Protein AF-A0A6A3J8T4-F1 (afdb_monomer_lite)

Structure (mmCIF, N/CA/C/O backbone):
data_AF-A0A6A3J8T4-F1
#
_entry.id   AF-A0A6A3J8T4-F1
#
loop_
_atom_site.group_PDB
_atom_site.id
_atom_site.type_symbol
_atom_site.label_atom_id
_atom_site.label_alt_id
_atom_site.label_comp_id
_atom_site.label_asym_id
_atom_site.label_entity_id
_atom_site.label_seq_id
_atom_site.pdbx_PDB_ins_code
_atom_site.Cartn_x
_atom_site.Cartn_y
_atom_site.Cartn_z
_atom_site.occupancy
_atom_site.B_iso_or_equiv
_atom_site.auth_seq_id
_atom_site.auth_comp_id
_atom_site.auth_asym_id
_atom_site.auth_atom_id
_atom_site.pdbx_PDB_model_num
ATOM 1 N N . MET A 1 1 ? 67.103 -46.064 -26.695 1.00 37.28 1 MET A N 1
ATOM 2 C CA . MET A 1 1 ? 67.834 -45.082 -27.524 1.00 37.28 1 MET A CA 1
ATOM 3 C C . MET A 1 1 ? 66.824 -44.261 -28.324 1.00 37.28 1 MET A C 1
ATOM 5 O O . MET A 1 1 ? 66.021 -44.874 -29.003 1.00 37.28 1 MET A O 1
ATOM 9 N N . ILE A 1 2 ? 66.907 -42.921 -28.222 1.00 44.56 2 ILE A N 1
ATOM 10 C CA . ILE A 1 2 ? 66.553 -41.905 -29.252 1.00 44.56 2 ILE A CA 1
ATOM 11 C C . ILE A 1 2 ? 65.036 -41.719 -29.528 1.00 44.56 2 ILE A C 1
ATOM 13 O O . ILE A 1 2 ? 64.405 -42.549 -30.161 1.00 44.56 2 ILE A O 1
ATOM 17 N N . ARG A 1 3 ? 64.371 -40.735 -28.892 1.00 42.56 3 ARG A N 1
ATOM 18 C CA . ARG A 1 3 ? 64.108 -39.336 -29.342 1.00 42.56 3 ARG A CA 1
ATOM 19 C C . ARG A 1 3 ? 63.296 -39.213 -30.646 1.00 42.56 3 ARG A C 1
ATOM 21 O O . ARG A 1 3 ? 63.854 -39.434 -31.710 1.00 42.56 3 ARG A O 1
ATOM 28 N N . SER A 1 4 ? 62.075 -38.668 -30.566 1.00 43.59 4 SER A N 1
ATOM 29 C CA . SER A 1 4 ? 61.596 -37.649 -31.521 1.00 43.59 4 SER A CA 1
ATOM 30 C C . SER A 1 4 ? 60.354 -36.909 -30.998 1.00 43.59 4 SER A C 1
ATOM 32 O O . SER A 1 4 ? 59.331 -37.524 -30.712 1.00 43.59 4 SER A O 1
ATOM 34 N N . SER A 1 5 ? 60.477 -35.586 -30.859 1.00 49.19 5 SER A N 1
ATOM 35 C CA . SER A 1 5 ? 59.405 -34.626 -30.569 1.00 49.19 5 SER A CA 1
ATOM 36 C C . SER A 1 5 ? 58.736 -34.166 -31.862 1.00 49.19 5 SER A C 1
ATOM 38 O O . SER A 1 5 ? 59.454 -33.782 -32.782 1.00 49.19 5 SER A O 1
ATOM 40 N N . ILE A 1 6 ? 57.407 -34.017 -31.875 1.00 59.03 6 ILE A N 1
ATOM 41 C CA . ILE A 1 6 ? 56.717 -33.038 -32.734 1.00 59.03 6 ILE A CA 1
ATOM 42 C C . ILE A 1 6 ? 55.698 -32.264 -31.884 1.00 59.03 6 ILE A C 1
ATOM 44 O O . ILE A 1 6 ? 54.961 -32.831 -31.083 1.00 59.03 6 ILE A O 1
ATOM 48 N N . ARG A 1 7 ? 55.761 -30.936 -32.021 1.00 48.25 7 ARG A N 1
ATOM 49 C CA . ARG A 1 7 ? 55.020 -29.891 -31.304 1.00 48.25 7 ARG A CA 1
ATOM 50 C C . ARG A 1 7 ? 53.723 -29.517 -32.034 1.00 48.25 7 ARG A C 1
ATOM 52 O O . ARG A 1 7 ? 53.743 -29.496 -33.257 1.00 48.25 7 ARG A O 1
ATOM 59 N N . ALA A 1 8 ? 52.755 -29.018 -31.249 1.00 51.69 8 ALA A N 1
ATOM 60 C CA . ALA A 1 8 ? 51.669 -28.077 -31.595 1.00 51.69 8 ALA A CA 1
ATOM 61 C C . ALA A 1 8 ? 50.624 -28.591 -32.616 1.00 51.69 8 ALA A C 1
ATOM 63 O O . ALA A 1 8 ? 50.956 -29.253 -33.582 1.00 51.69 8 ALA A O 1
ATOM 64 N N . PHE A 1 9 ? 49.320 -28.368 -32.456 1.00 44.31 9 PHE A N 1
ATOM 65 C CA . PHE A 1 9 ? 48.651 -27.085 -32.248 1.00 44.31 9 PHE A CA 1
ATOM 66 C C . PHE A 1 9 ? 47.452 -27.238 -31.301 1.00 44.31 9 PHE A C 1
ATOM 68 O O . PHE A 1 9 ? 46.508 -27.965 -31.597 1.00 44.31 9 PHE A O 1
ATOM 75 N N . VAL A 1 10 ? 47.467 -26.507 -30.188 1.00 53.19 10 VAL A N 1
ATOM 76 C CA . VAL A 1 10 ? 46.254 -26.221 -29.416 1.00 53.19 10 VAL A CA 1
ATOM 77 C C . VAL A 1 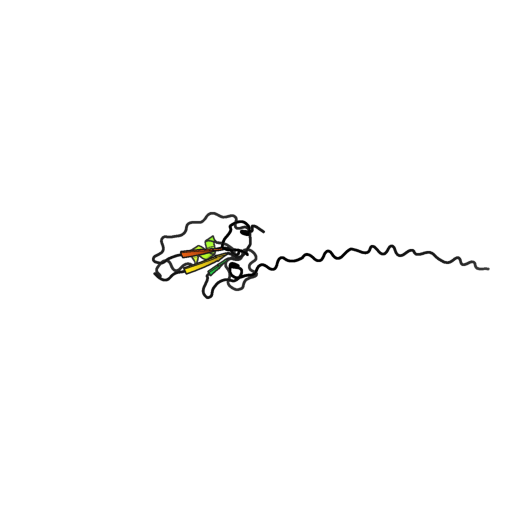10 ? 45.671 -24.943 -30.011 1.00 53.19 10 VAL A C 1
ATOM 79 O O . VAL A 1 10 ? 46.290 -23.886 -29.910 1.00 53.19 10 VAL A O 1
ATOM 82 N N . LEU A 1 11 ? 44.522 -25.041 -30.676 1.00 53.59 11 LEU A N 1
ATOM 83 C CA . LEU A 1 11 ? 43.723 -23.877 -31.059 1.00 53.59 11 LEU A CA 1
ATOM 84 C C . LEU A 1 11 ? 42.830 -23.518 -29.866 1.00 53.59 11 LEU A C 1
ATOM 86 O O . LEU A 1 11 ? 41.980 -24.335 -29.505 1.00 53.59 11 LEU A O 1
ATOM 90 N N . PRO A 1 12 ? 42.977 -22.339 -29.237 1.00 48.56 12 PRO A N 1
ATOM 91 C CA . PRO A 1 12 ? 41.968 -21.872 -28.311 1.00 48.56 12 PRO A CA 1
ATOM 92 C C . PRO A 1 12 ? 40.800 -21.355 -29.156 1.00 48.56 12 PRO A C 1
ATOM 94 O O . PRO A 1 12 ? 40.908 -20.324 -29.820 1.00 48.56 12 PRO A O 1
ATOM 97 N N . LEU A 1 13 ? 39.683 -22.083 -29.169 1.00 53.03 13 LEU A N 1
ATOM 98 C CA . LEU A 1 13 ? 38.421 -21.537 -29.655 1.00 53.03 13 LEU A CA 1
ATOM 99 C C . LEU A 1 13 ? 37.937 -20.526 -28.609 1.00 53.03 13 LEU A C 1
ATOM 101 O O . LEU A 1 13 ? 37.280 -20.883 -27.635 1.00 53.03 13 LEU A O 1
ATOM 105 N N . VAL A 1 14 ? 38.329 -19.266 -28.776 1.00 58.47 14 VAL A N 1
ATOM 106 C CA . VAL A 1 14 ? 37.806 -18.154 -27.980 1.00 58.47 14 VAL A CA 1
ATOM 107 C C . VAL A 1 14 ? 36.387 -17.881 -28.472 1.00 58.47 14 VAL A C 1
ATOM 109 O O . VAL A 1 14 ? 36.187 -17.227 -29.492 1.00 58.47 14 VAL A O 1
ATOM 112 N N . ALA A 1 15 ? 35.393 -18.422 -27.769 1.00 60.28 15 ALA A N 1
ATOM 113 C CA . ALA A 1 15 ? 34.008 -18.011 -27.937 1.00 60.28 15 ALA A CA 1
ATOM 114 C C . ALA A 1 15 ? 33.854 -16.615 -27.318 1.00 60.28 15 ALA A C 1
ATOM 116 O O . ALA A 1 15 ? 33.809 -16.466 -26.097 1.00 60.28 15 ALA A O 1
ATOM 117 N N . LEU A 1 16 ? 33.834 -15.580 -28.159 1.00 55.16 16 LEU A N 1
ATOM 118 C CA . LEU A 1 16 ? 33.525 -14.220 -27.734 1.00 55.16 16 LEU A CA 1
ATOM 119 C C . LEU A 1 16 ? 32.013 -14.140 -27.483 1.00 55.16 16 LEU A C 1
ATOM 121 O O . LEU A 1 16 ? 31.232 -13.900 -28.402 1.00 55.16 16 LEU A O 1
ATOM 125 N N . ALA A 1 17 ? 31.599 -14.410 -26.245 1.00 63.19 17 ALA A N 1
ATOM 126 C CA . ALA A 1 17 ? 30.246 -14.125 -25.792 1.00 63.19 17 ALA A CA 1
ATOM 127 C C . ALA A 1 17 ? 30.042 -12.605 -25.860 1.00 63.19 17 ALA A C 1
ATOM 129 O O . ALA A 1 17 ? 30.679 -11.854 -25.121 1.00 63.19 17 ALA A O 1
ATOM 130 N N . GLY A 1 18 ? 29.209 -12.145 -26.794 1.00 58.59 18 GLY A N 1
ATOM 131 C CA . GLY A 1 18 ? 28.785 -10.753 -26.830 1.00 58.59 18 GLY A CA 1
ATOM 132 C C . GLY A 1 18 ? 28.068 -10.429 -25.524 1.00 58.59 18 GLY A C 1
ATOM 133 O O . GLY A 1 18 ? 27.063 -11.063 -25.206 1.00 58.59 18 GLY A O 1
ATOM 134 N N . LEU A 1 19 ? 28.591 -9.470 -24.758 1.00 59.31 19 LEU A N 1
ATOM 135 C CA . LEU A 1 19 ? 27.833 -8.875 -23.666 1.00 59.31 19 LEU A CA 1
ATOM 136 C C . LEU A 1 19 ? 26.664 -8.112 -24.291 1.00 59.31 19 LEU A C 1
ATOM 138 O O . LEU A 1 19 ? 26.847 -7.037 -24.858 1.00 59.31 19 LEU A O 1
ATOM 142 N N . VAL A 1 20 ? 25.468 -8.686 -24.206 1.00 60.12 20 VAL A N 1
ATOM 143 C CA . VAL A 1 20 ? 24.234 -7.920 -24.352 1.00 60.12 20 VAL A CA 1
ATOM 144 C C . VAL A 1 20 ? 24.148 -7.052 -23.105 1.00 60.12 20 VAL A C 1
ATOM 146 O O . VAL A 1 20 ? 23.883 -7.547 -22.013 1.00 60.12 20 VAL A O 1
ATOM 149 N N . THR A 1 21 ? 24.436 -5.761 -23.242 1.00 56.09 21 THR A N 1
ATOM 150 C CA . THR A 1 21 ? 24.042 -4.783 -22.231 1.00 56.09 21 THR A CA 1
ATOM 151 C C . THR A 1 21 ? 22.524 -4.695 -22.289 1.00 56.09 21 THR A C 1
ATOM 153 O O . THR A 1 21 ? 21.985 -4.058 -23.193 1.00 56.09 21 THR A O 1
ATOM 156 N N . ALA A 1 22 ? 21.835 -5.387 -21.380 1.00 59.50 22 ALA A N 1
ATOM 157 C CA . ALA A 1 22 ? 20.439 -5.090 -21.112 1.00 59.50 22 ALA A CA 1
ATOM 158 C C . ALA A 1 22 ? 20.385 -3.619 -20.691 1.00 59.50 22 ALA A C 1
ATOM 160 O O . ALA A 1 22 ? 21.024 -3.222 -19.716 1.00 59.50 22 ALA A O 1
ATOM 161 N N . THR A 1 23 ? 19.709 -2.789 -21.477 1.00 45.38 23 THR A N 1
ATOM 162 C CA . THR A 1 23 ? 19.246 -1.505 -20.973 1.00 45.38 23 THR A CA 1
ATOM 163 C C . THR A 1 23 ? 18.154 -1.862 -19.983 1.00 45.38 23 THR A C 1
ATOM 165 O O . THR A 1 23 ? 17.049 -2.206 -20.391 1.00 45.38 23 THR A O 1
ATOM 168 N N . GLU A 1 24 ? 18.481 -1.901 -18.693 1.00 56.12 24 GLU A N 1
ATOM 169 C CA . GLU A 1 24 ? 17.429 -1.824 -17.692 1.00 56.12 24 GLU A CA 1
ATOM 170 C C . GLU A 1 24 ? 16.754 -0.480 -17.941 1.00 56.12 24 GLU A C 1
ATOM 172 O O . GLU A 1 24 ? 17.370 0.569 -17.737 1.00 56.12 24 GLU A O 1
ATOM 177 N N . ASP A 1 25 ? 15.542 -0.505 -18.496 1.00 58.53 25 ASP A N 1
ATOM 178 C CA . ASP A 1 25 ? 14.681 0.664 -18.484 1.00 58.53 25 ASP A CA 1
ATOM 179 C C . ASP A 1 25 ? 14.494 0.992 -17.006 1.00 58.53 25 ASP A C 1
ATOM 181 O O . ASP A 1 25 ? 13.801 0.292 -16.268 1.00 58.53 25 ASP A O 1
ATOM 185 N N . THR A 1 26 ? 15.251 1.981 -16.527 1.00 70.88 26 THR A N 1
ATOM 186 C CA . THR A 1 26 ? 15.251 2.341 -15.117 1.00 70.88 26 THR A CA 1
ATOM 187 C C . THR A 1 26 ? 13.871 2.888 -14.818 1.00 70.88 26 THR A C 1
ATOM 189 O O . THR A 1 26 ? 13.557 4.019 -15.194 1.00 70.88 26 THR A O 1
ATOM 192 N N . CYS A 1 27 ? 13.048 2.066 -14.178 1.00 85.62 27 CYS A N 1
ATOM 193 C CA . CYS A 1 27 ? 11.737 2.441 -13.689 1.00 85.62 27 CYS A CA 1
ATOM 194 C C . CYS A 1 27 ? 11.884 3.723 -12.856 1.00 85.62 27 CYS A C 1
ATOM 196 O O . CYS A 1 27 ? 12.548 3.733 -11.819 1.00 85.62 27 CYS A O 1
ATOM 198 N N . GLY A 1 28 ? 11.364 4.840 -13.359 1.00 82.75 28 GLY A N 1
ATOM 199 C CA . GLY A 1 28 ? 11.679 6.162 -12.830 1.00 82.75 28 GLY A CA 1
ATOM 200 C C . GLY A 1 28 ? 10.885 7.264 -13.521 1.00 82.75 28 GLY A C 1
ATOM 201 O O . GLY A 1 28 ? 10.229 7.045 -14.532 1.00 82.75 28 GLY A O 1
ATOM 202 N N . GLY A 1 29 ? 10.924 8.472 -12.958 1.00 89.38 29 GLY A N 1
ATOM 203 C CA . GLY A 1 29 ? 10.144 9.614 -13.442 1.00 89.38 29 GLY A CA 1
ATOM 204 C C . GLY A 1 29 ? 9.014 10.025 -12.488 1.00 89.38 29 GLY A C 1
ATOM 205 O O . GLY A 1 29 ? 8.803 9.397 -11.452 1.00 89.38 29 GLY A O 1
ATOM 206 N N . PRO A 1 30 ? 8.288 11.114 -12.796 1.00 94.25 30 PRO A N 1
ATOM 207 C CA . PRO A 1 30 ? 7.337 11.734 -11.863 1.00 94.25 30 PRO A CA 1
ATOM 208 C C . PRO A 1 30 ? 6.119 10.854 -11.537 1.00 94.25 30 PRO A C 1
ATOM 210 O O . PRO A 1 30 ? 5.487 11.017 -10.486 1.00 94.25 30 PRO A O 1
ATOM 213 N N . ASN A 1 31 ? 5.798 9.907 -12.415 1.00 95.19 31 ASN A N 1
ATOM 214 C CA . ASN A 1 31 ? 4.655 9.014 -12.258 1.00 95.19 31 ASN A CA 1
ATOM 215 C C . ASN A 1 31 ? 5.037 7.637 -11.705 1.00 95.19 31 ASN A C 1
ATOM 217 O O . ASN A 1 31 ? 4.138 6.882 -11.345 1.00 95.19 31 ASN A O 1
ATOM 221 N N . ALA A 1 32 ? 6.332 7.331 -11.577 1.00 95.31 32 ALA A N 1
ATOM 222 C CA . ALA A 1 32 ? 6.784 6.073 -11.004 1.00 95.31 32 ALA A CA 1
ATOM 223 C C . ALA A 1 32 ? 6.390 5.984 -9.526 1.00 95.31 32 ALA A C 1
ATOM 225 O O . ALA A 1 32 ? 6.481 6.955 -8.764 1.00 95.31 32 ALA A O 1
ATOM 226 N N . ARG A 1 33 ? 5.929 4.810 -9.111 1.00 95.62 33 ARG A N 1
ATOM 227 C CA . ARG A 1 33 ? 5.563 4.478 -7.734 1.00 95.62 33 ARG A CA 1
ATOM 228 C C . ARG A 1 33 ? 6.246 3.168 -7.399 1.00 95.62 33 ARG A C 1
ATOM 230 O O . ARG A 1 33 ? 5.612 2.132 -7.430 1.00 95.62 33 ARG A O 1
ATOM 237 N N . ILE A 1 34 ? 7.543 3.225 -7.133 1.00 93.56 34 ILE A N 1
ATOM 238 C CA . ILE A 1 34 ? 8.376 2.037 -6.883 1.00 93.56 34 ILE A CA 1
ATOM 239 C C . ILE A 1 34 ? 8.820 1.894 -5.428 1.00 93.56 34 ILE A C 1
ATOM 241 O O . ILE A 1 34 ? 9.312 0.843 -5.032 1.00 93.56 34 ILE A O 1
ATOM 245 N N . GLU A 1 35 ? 8.620 2.939 -4.626 1.00 93.69 35 GLU A N 1
ATOM 246 C CA . GLU A 1 35 ? 8.953 2.960 -3.207 1.00 93.69 35 GLU A CA 1
ATOM 247 C C . GLU A 1 35 ? 7.684 3.172 -2.372 1.00 93.69 35 GLU A C 1
ATOM 249 O O . GLU A 1 35 ? 6.850 4.020 -2.725 1.00 93.69 35 GLU A O 1
ATOM 254 N N . PRO A 1 36 ? 7.529 2.451 -1.247 1.00 96.81 36 PRO A N 1
ATOM 255 C CA . PRO A 1 36 ? 6.424 2.684 -0.334 1.00 96.81 36 PRO A CA 1
ATOM 256 C C . PRO A 1 36 ? 6.468 4.105 0.249 1.00 96.81 36 PRO A C 1
ATOM 258 O O . PRO A 1 36 ? 7.524 4.548 0.710 1.00 96.81 36 PRO A O 1
ATOM 261 N N . PRO A 1 37 ? 5.336 4.830 0.303 1.00 96.62 37 PRO A N 1
ATOM 262 C CA . PRO A 1 37 ? 5.285 6.092 1.026 1.00 96.62 37 PRO A CA 1
ATOM 263 C C . PRO A 1 37 ? 5.464 5.853 2.532 1.00 96.62 37 PRO A C 1
ATOM 265 O O . PRO A 1 37 ? 5.123 4.793 3.060 1.00 96.62 37 PRO A O 1
ATOM 268 N N . LEU A 1 38 ? 5.968 6.864 3.243 1.00 96.50 38 LEU A N 1
ATOM 269 C CA . LEU A 1 38 ? 6.210 6.768 4.683 1.00 96.50 38 LEU A CA 1
ATOM 270 C C . LEU A 1 38 ? 4.933 6.367 5.441 1.00 96.50 38 LEU A C 1
ATOM 272 O O . LEU A 1 38 ? 3.890 7.004 5.293 1.00 96.50 38 LEU A O 1
ATOM 276 N N . GLY A 1 39 ? 5.043 5.334 6.279 1.00 96.88 39 GLY A N 1
ATOM 277 C CA . GLY A 1 39 ? 3.934 4.818 7.086 1.00 96.88 39 GLY A CA 1
ATOM 278 C C . GLY A 1 39 ? 2.980 3.880 6.342 1.00 96.88 39 GLY A C 1
ATOM 279 O O . GLY A 1 39 ? 1.963 3.496 6.913 1.00 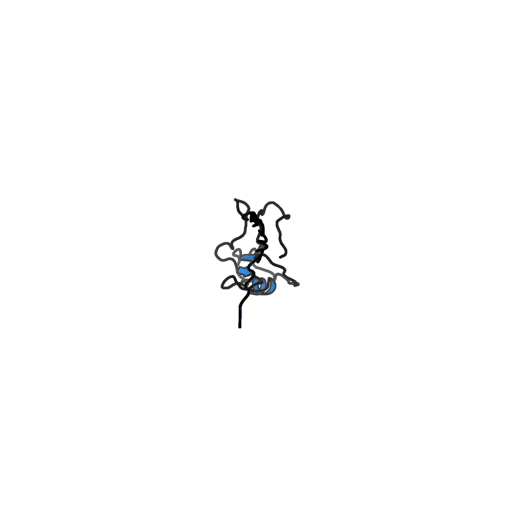96.88 39 GLY A O 1
ATOM 280 N N . ALA A 1 40 ? 3.277 3.507 5.093 1.00 98.38 40 ALA A N 1
ATOM 281 C CA . ALA A 1 40 ? 2.529 2.461 4.410 1.00 98.38 40 ALA A CA 1
ATOM 282 C C . ALA A 1 40 ? 2.781 1.085 5.037 1.00 98.38 40 ALA A C 1
ATOM 284 O O . ALA A 1 40 ? 3.896 0.755 5.441 1.00 98.38 40 ALA A O 1
ATOM 285 N N . ILE A 1 41 ? 1.737 0.264 5.033 1.00 98.75 41 ILE A N 1
ATOM 286 C CA . ILE A 1 41 ? 1.843 -1.181 5.197 1.00 98.75 41 ILE A CA 1
ATOM 287 C C . ILE A 1 41 ? 2.427 -1.731 3.897 1.00 98.75 41 ILE A C 1
ATOM 289 O O . ILE A 1 41 ? 1.874 -1.479 2.826 1.00 98.75 41 ILE A O 1
ATOM 293 N N . VAL A 1 42 ? 3.538 -2.458 3.968 1.00 98.62 42 VAL A N 1
ATOM 294 C CA . VAL A 1 42 ? 4.218 -2.979 2.776 1.00 98.62 42 VAL A CA 1
ATOM 295 C C . VAL A 1 42 ? 3.904 -4.455 2.604 1.00 98.62 42 VAL A C 1
ATOM 297 O O . VAL A 1 42 ? 4.003 -5.229 3.553 1.00 98.62 42 VAL A O 1
ATOM 300 N N . VAL A 1 43 ? 3.551 -4.844 1.384 1.00 98.50 43 VAL A N 1
ATOM 301 C CA . VAL A 1 43 ? 3.376 -6.238 0.977 1.00 98.50 43 VAL A CA 1
ATOM 302 C C . VAL A 1 43 ? 4.470 -6.581 -0.025 1.00 98.50 43 VAL A C 1
ATOM 304 O O . VAL A 1 43 ? 4.609 -5.898 -1.039 1.00 98.50 43 VAL A O 1
ATOM 307 N N . ASN A 1 44 ? 5.251 -7.617 0.259 1.00 97.62 44 ASN A N 1
ATOM 308 C CA . ASN A 1 44 ? 6.306 -8.111 -0.610 1.00 97.62 44 ASN A CA 1
ATOM 309 C C . ASN A 1 44 ? 6.365 -9.643 -0.549 1.00 97.62 44 ASN A C 1
ATOM 311 O O . ASN A 1 44 ? 6.785 -10.221 0.451 1.00 97.62 44 ASN A O 1
ATOM 315 N N . SER A 1 45 ? 5.987 -10.296 -1.649 1.00 95.81 45 SER A N 1
ATOM 316 C CA . SER A 1 45 ? 5.954 -11.762 -1.740 1.00 95.81 45 SER A CA 1
ATOM 317 C C . SER A 1 45 ? 7.309 -12.464 -1.567 1.00 95.81 45 SER A C 1
ATOM 319 O O . SER A 1 45 ? 7.326 -13.645 -1.217 1.00 95.81 45 SER A O 1
ATOM 321 N N . THR A 1 46 ? 8.438 -11.777 -1.784 1.00 94.94 46 THR A N 1
ATOM 322 C CA . THR A 1 46 ? 9.776 -12.355 -1.570 1.00 94.94 46 THR A CA 1
ATOM 323 C C . THR A 1 46 ? 10.222 -12.253 -0.114 1.00 94.94 46 THR A C 1
ATOM 325 O O . THR A 1 46 ? 11.071 -13.025 0.323 1.00 94.94 46 THR A O 1
ATOM 328 N N . GLY A 1 47 ? 9.628 -11.329 0.650 1.00 95.25 47 GLY A N 1
ATOM 329 C CA . GLY A 1 47 ? 10.023 -11.027 2.024 1.00 95.25 47 GLY A CA 1
ATOM 330 C C . GLY A 1 47 ? 11.329 -10.235 2.139 1.00 95.25 47 GLY A C 1
ATOM 331 O O . GLY A 1 47 ? 11.796 -10.016 3.252 1.00 95.25 47 GLY A O 1
ATOM 332 N N . ASP A 1 48 ? 11.905 -9.770 1.025 1.00 94.81 48 ASP A N 1
ATOM 333 C CA . ASP A 1 48 ? 13.186 -9.042 1.026 1.00 94.81 48 ASP A CA 1
ATOM 334 C C . ASP A 1 48 ? 13.050 -7.574 1.470 1.00 94.81 48 ASP A C 1
ATOM 336 O O . ASP A 1 48 ? 14.045 -6.862 1.608 1.00 94.81 48 ASP A O 1
ATOM 340 N N . TYR A 1 49 ? 11.818 -7.098 1.681 1.00 95.62 49 TYR A N 1
ATOM 341 C CA . TYR A 1 49 ? 11.558 -5.792 2.277 1.00 95.62 49 TYR A CA 1
ATOM 342 C C . TYR A 1 49 ? 11.330 -5.944 3.784 1.00 95.62 49 TYR A C 1
ATOM 344 O O . TYR A 1 49 ? 10.358 -6.573 4.212 1.00 95.62 49 TYR A O 1
ATOM 352 N N . ASP A 1 50 ? 12.196 -5.334 4.591 1.00 96.25 50 ASP A N 1
ATOM 353 C CA . ASP A 1 50 ? 12.127 -5.418 6.050 1.00 96.25 50 ASP A CA 1
ATOM 354 C C . ASP A 1 50 ? 10.767 -4.954 6.594 1.00 96.25 50 ASP A C 1
ATOM 356 O O . ASP A 1 50 ? 10.296 -3.850 6.318 1.00 96.25 50 ASP A O 1
ATOM 360 N N . GLY A 1 51 ? 10.133 -5.808 7.402 1.00 96.38 51 GLY A N 1
ATOM 361 C CA . GLY A 1 51 ? 8.832 -5.520 8.013 1.00 96.38 51 GLY A CA 1
ATOM 362 C C . GLY A 1 51 ? 7.638 -5.607 7.057 1.00 96.38 51 GLY A C 1
ATOM 363 O O . GLY A 1 51 ? 6.547 -5.178 7.427 1.00 96.38 51 GLY A O 1
ATOM 364 N N . SER A 1 52 ? 7.824 -6.146 5.849 1.00 98.31 52 SER A N 1
ATOM 365 C CA . SER A 1 52 ? 6.719 -6.422 4.930 1.00 98.31 52 SER A CA 1
ATOM 366 C C . SER A 1 52 ? 5.911 -7.662 5.322 1.00 98.31 52 SER A C 1
ATOM 368 O O . SER A 1 52 ? 6.392 -8.567 6.008 1.00 98.31 52 SER A O 1
ATOM 370 N N . TYR A 1 53 ? 4.669 -7.700 4.848 1.00 98.62 53 TYR A N 1
ATOM 371 C CA . TYR A 1 53 ? 3.831 -8.894 4.819 1.00 98.62 53 TYR A CA 1
ATOM 372 C C . TYR A 1 53 ? 4.045 -9.661 3.514 1.00 98.62 53 TYR A C 1
ATOM 374 O O . TYR A 1 53 ? 4.299 -9.055 2.473 1.00 98.62 53 TYR A O 1
ATOM 382 N N . LEU A 1 54 ? 3.909 -10.987 3.542 1.00 97.88 54 LEU A N 1
ATOM 383 C CA . LEU A 1 54 ? 4.127 -11.820 2.354 1.00 97.88 54 LEU A CA 1
ATOM 384 C C . LEU A 1 54 ? 2.916 -11.813 1.415 1.00 97.88 54 LEU A C 1
ATOM 386 O O . LEU A 1 54 ? 3.049 -12.066 0.217 1.00 97.88 54 LEU A O 1
ATOM 390 N N . THR A 1 55 ? 1.733 -11.519 1.952 1.00 97.94 55 THR A N 1
ATOM 391 C CA . THR A 1 55 ? 0.463 -11.545 1.219 1.00 97.94 55 THR A CA 1
ATOM 392 C C . THR A 1 55 ? -0.312 -10.239 1.368 1.00 97.94 55 THR A C 1
ATOM 394 O O . THR A 1 55 ? -0.166 -9.506 2.350 1.00 97.94 55 THR A O 1
ATOM 397 N N . VAL A 1 56 ? -1.183 -9.943 0.399 1.00 98.06 56 VAL A N 1
ATOM 398 C CA . VAL A 1 56 ? -2.086 -8.789 0.491 1.00 98.06 56 VAL A CA 1
ATOM 399 C C . VAL A 1 56 ? -3.125 -9.031 1.586 1.00 98.06 56 VAL A C 1
ATOM 401 O O . VAL A 1 56 ? -3.508 -8.083 2.269 1.00 98.06 56 VAL A O 1
ATOM 404 N N . SER A 1 57 ? -3.542 -10.284 1.807 1.00 98.31 57 SER A N 1
ATOM 405 C CA . SER A 1 57 ? -4.444 -10.645 2.910 1.00 98.31 57 SER A CA 1
ATOM 406 C C . SER A 1 57 ? -3.874 -10.258 4.279 1.00 98.31 57 SER A C 1
ATOM 408 O O . SER A 1 57 ? -4.555 -9.572 5.037 1.00 98.31 57 SER A O 1
ATOM 410 N N . GLU A 1 58 ? -2.616 -10.600 4.571 1.00 98.31 58 GLU A N 1
ATOM 411 C CA . GLU A 1 58 ? -1.950 -10.215 5.826 1.00 98.31 58 GLU A CA 1
ATOM 412 C C . GLU A 1 58 ? -1.830 -8.690 5.974 1.00 98.31 58 GLU A C 1
ATOM 414 O O . GLU A 1 58 ? -2.088 -8.140 7.046 1.00 98.31 58 GLU A O 1
ATOM 419 N N . GLY A 1 59 ? -1.507 -7.979 4.886 1.00 98.25 59 GLY A N 1
ATOM 420 C CA . GLY A 1 59 ? -1.487 -6.516 4.899 1.00 98.25 59 GLY A CA 1
ATOM 421 C C . GLY A 1 59 ? -2.862 -5.915 5.215 1.00 98.25 59 GLY A C 1
ATOM 422 O O . GLY A 1 59 ? -2.954 -4.964 5.987 1.00 98.25 59 GLY A O 1
ATOM 423 N N . VAL A 1 60 ? -3.947 -6.492 4.693 1.00 98.50 60 VAL A N 1
ATOM 424 C CA . VAL A 1 60 ? -5.323 -6.075 5.016 1.00 98.50 60 VAL A CA 1
ATOM 425 C C . VAL A 1 60 ? -5.683 -6.391 6.470 1.00 98.50 60 VAL A C 1
ATOM 427 O O . VAL A 1 60 ? -6.323 -5.571 7.126 1.00 98.50 60 VAL A O 1
ATOM 430 N N . GLU A 1 61 ? -5.266 -7.543 6.994 1.00 98.19 61 GLU A N 1
ATOM 431 C CA . GLU A 1 61 ? -5.498 -7.934 8.392 1.00 98.19 61 GLU A CA 1
ATOM 432 C C . GLU A 1 61 ? -4.769 -7.030 9.398 1.00 98.19 61 GLU A C 1
ATOM 434 O O . GLU A 1 61 ? -5.216 -6.899 10.537 1.00 98.19 61 GLU A O 1
ATOM 439 N N . SER A 1 62 ? -3.690 -6.364 8.978 1.00 98.12 62 SER A N 1
ATOM 440 C CA . SER A 1 62 ? -2.952 -5.402 9.806 1.00 98.12 62 SER A CA 1
ATOM 441 C C . SER A 1 62 ? -3.580 -4.006 9.909 1.00 98.12 62 SER A C 1
ATOM 443 O O . SER A 1 62 ? -3.101 -3.183 10.690 1.00 98.12 62 SER A O 1
ATOM 445 N N . LEU A 1 63 ? -4.636 -3.718 9.139 1.00 98.44 63 LEU A N 1
ATOM 446 C CA . LEU A 1 63 ? -5.289 -2.410 9.150 1.00 98.44 63 LEU A CA 1
ATOM 447 C C . LEU A 1 63 ? -5.931 -2.115 10.512 1.00 98.44 63 LEU A C 1
ATOM 449 O O . LEU A 1 63 ? -6.637 -2.946 11.087 1.00 98.44 63 LEU A O 1
ATOM 453 N N . ASP A 1 64 ? -5.791 -0.874 10.978 1.00 98.38 64 ASP A N 1
ATOM 454 C CA . ASP A 1 64 ? -6.606 -0.367 12.077 1.00 98.38 64 ASP A CA 1
ATOM 455 C C . ASP A 1 64 ? -8.025 -0.105 11.555 1.00 98.38 64 ASP A C 1
ATOM 457 O O . ASP A 1 64 ? -8.275 0.831 10.798 1.00 98.38 64 ASP A O 1
ATOM 461 N N . VAL A 1 65 ? -8.983 -0.946 11.931 1.00 98.44 65 VAL A N 1
ATOM 462 C CA . VAL A 1 65 ? -10.372 -0.818 11.462 1.00 98.44 65 VAL A CA 1
ATOM 463 C C . VAL A 1 65 ? -11.114 0.374 12.080 1.00 98.44 65 VAL A C 1
ATOM 465 O O . VAL A 1 65 ? -12.139 0.800 11.543 1.00 98.44 65 VAL A O 1
ATOM 468 N N . ALA A 1 66 ? -10.622 0.907 13.204 1.00 98.56 66 ALA A N 1
ATOM 469 C CA . ALA A 1 66 ? -11.282 1.952 13.981 1.00 98.56 66 ALA A CA 1
ATOM 470 C C . ALA A 1 66 ? -10.774 3.362 13.656 1.00 98.56 66 ALA A C 1
ATOM 472 O O . ALA A 1 66 ? -11.478 4.336 13.934 1.00 98.56 66 ALA A O 1
ATOM 473 N N . THR A 1 67 ? -9.581 3.494 13.069 1.00 98.44 67 THR A N 1
ATOM 474 C CA . THR A 1 67 ? -9.051 4.808 12.692 1.00 98.44 67 THR A CA 1
ATOM 475 C C . THR A 1 67 ? -9.862 5.448 11.568 1.00 98.44 67 THR A C 1
ATOM 477 O O . THR A 1 67 ? -10.259 4.796 10.602 1.00 98.44 67 THR A O 1
ATOM 480 N N . THR A 1 68 ? -10.084 6.757 11.679 1.00 98.44 68 THR A N 1
ATOM 481 C CA . THR A 1 68 ? -10.649 7.585 10.604 1.00 98.44 68 THR A CA 1
ATOM 482 C C . THR A 1 68 ? -9.574 8.120 9.660 1.00 98.44 68 THR A C 1
ATOM 484 O O . THR A 1 68 ? -9.898 8.682 8.613 1.00 98.44 68 THR A O 1
ATOM 487 N N . GLU A 1 69 ? -8.300 7.966 10.025 1.00 98.31 69 GLU A N 1
ATOM 488 C CA . GLU A 1 69 ? -7.171 8.390 9.206 1.00 98.31 69 GLU A CA 1
ATOM 489 C C . GLU A 1 69 ? -7.003 7.492 7.977 1.00 98.31 69 GLU A C 1
ATOM 491 O O . GLU A 1 69 ? -7.374 6.316 7.962 1.00 98.31 69 GLU A O 1
ATOM 496 N N . LYS A 1 70 ? -6.416 8.054 6.919 1.00 98.56 70 LYS A N 1
ATOM 497 C CA . LYS A 1 70 ? -6.111 7.306 5.698 1.00 98.56 70 LYS A CA 1
ATOM 498 C C . LYS A 1 70 ? -5.003 6.286 5.965 1.00 98.56 70 LYS A C 1
ATOM 500 O O . LYS A 1 70 ? -3.911 6.664 6.381 1.00 98.56 70 LYS A O 1
ATOM 505 N N . GLN A 1 71 ? -5.240 5.035 5.588 1.00 98.69 71 GLN A N 1
ATOM 506 C CA . GLN A 1 71 ? -4.235 3.971 5.594 1.00 98.69 71 GLN A CA 1
ATOM 507 C C . GLN A 1 71 ? -3.822 3.618 4.166 1.00 98.69 71 GLN A C 1
ATOM 509 O O . GLN A 1 71 ? -4.620 3.722 3.234 1.00 98.69 71 GLN A O 1
ATOM 514 N N . THR A 1 72 ? -2.558 3.242 3.974 1.00 98.81 72 THR A N 1
ATOM 515 C CA . THR A 1 72 ? -2.022 2.847 2.664 1.00 98.81 72 THR A CA 1
ATOM 516 C C . THR A 1 72 ? -1.400 1.467 2.762 1.00 98.81 72 THR A C 1
ATOM 518 O O . THR A 1 72 ? -0.526 1.258 3.598 1.00 98.81 72 THR A O 1
ATOM 521 N N . ILE A 1 73 ? -1.827 0.559 1.889 1.00 98.75 73 I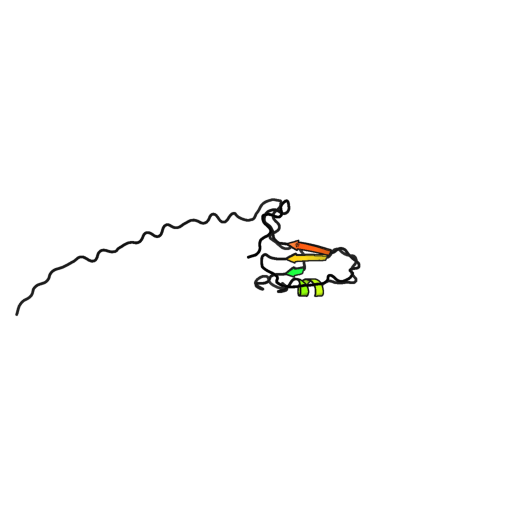LE A N 1
ATOM 522 C CA . ILE A 1 73 ? -1.130 -0.691 1.599 1.00 98.75 73 ILE A CA 1
ATOM 523 C C . ILE A 1 73 ? -0.376 -0.485 0.28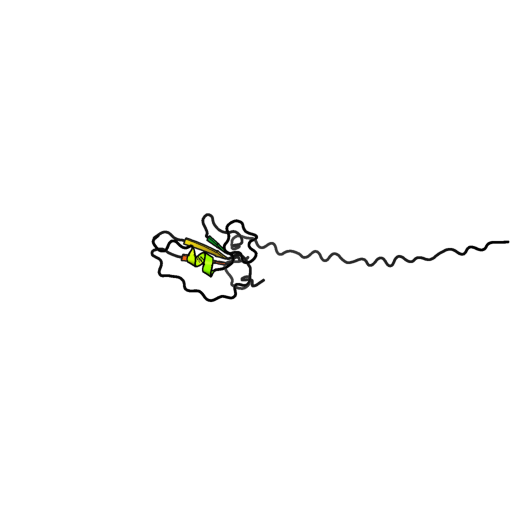4 1.00 98.75 73 ILE A C 1
ATOM 525 O O . ILE A 1 73 ? -0.991 -0.174 -0.739 1.00 98.75 73 ILE A O 1
ATOM 529 N N . PHE A 1 74 ? 0.947 -0.632 0.321 1.00 98.50 74 PHE A N 1
ATOM 530 C CA . PHE A 1 74 ? 1.811 -0.606 -0.853 1.00 98.50 74 PHE A CA 1
ATOM 531 C C . PHE A 1 74 ? 2.237 -2.031 -1.214 1.00 98.50 74 PHE A C 1
ATOM 533 O O . PHE A 1 74 ? 2.867 -2.718 -0.411 1.00 98.50 74 PHE A O 1
ATOM 540 N N . VAL A 1 75 ? 1.889 -2.472 -2.419 1.00 97.88 75 VAL A N 1
ATOM 541 C CA . VAL A 1 75 ? 2.140 -3.825 -2.918 1.00 97.88 75 VAL A CA 1
ATOM 542 C C . VAL A 1 75 ? 3.337 -3.790 -3.862 1.00 97.88 75 VAL A C 1
ATOM 544 O O . VAL A 1 75 ? 3.263 -3.229 -4.956 1.00 97.88 75 VAL A O 1
ATOM 547 N N . MET A 1 76 ? 4.447 -4.383 -3.428 1.00 96.19 76 MET A N 1
ATOM 548 C CA . MET A 1 76 ? 5.647 -4.567 -4.245 1.00 96.19 76 MET A CA 1
ATOM 549 C C . MET A 1 76 ? 5.348 -5.518 -5.411 1.00 96.19 76 MET A C 1
ATOM 551 O O . MET A 1 76 ? 4.437 -6.348 -5.319 1.00 96.19 76 MET A O 1
ATOM 555 N N . LEU A 1 77 ? 6.131 -5.408 -6.490 1.00 93.56 77 LEU A N 1
ATOM 556 C CA . LEU A 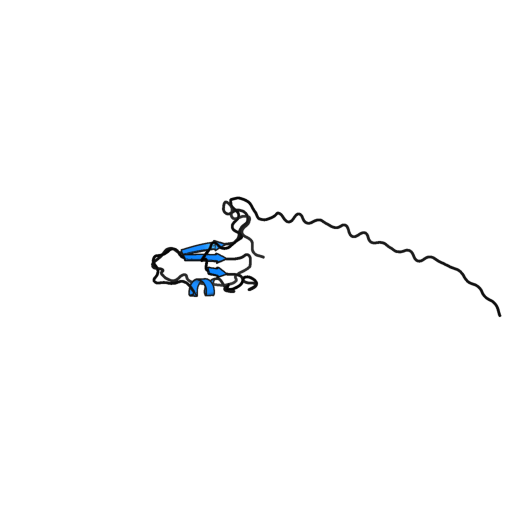1 77 ? 6.006 -6.263 -7.675 1.00 93.56 77 LEU A CA 1
ATOM 557 C C . LEU A 1 77 ? 5.971 -7.751 -7.300 1.00 93.56 77 LEU A C 1
ATOM 559 O O . LEU A 1 77 ? 6.704 -8.196 -6.416 1.00 93.56 77 LEU A O 1
ATOM 563 N N . GLY A 1 78 ? 5.110 -8.509 -7.978 1.00 92.38 78 GLY A N 1
ATOM 564 C CA . GLY A 1 78 ? 4.991 -9.950 -7.783 1.00 92.38 78 GLY A CA 1
ATOM 565 C C . GLY A 1 78 ? 3.598 -10.488 -8.087 1.00 92.38 78 GLY A C 1
ATOM 566 O O . GLY A 1 78 ? 2.660 -9.748 -8.390 1.00 92.38 78 GLY A O 1
ATOM 567 N N . VAL A 1 79 ? 3.462 -11.809 -7.989 1.00 94.19 79 VAL A N 1
ATOM 568 C CA . VAL A 1 79 ? 2.211 -12.527 -8.250 1.00 94.19 79 VAL A CA 1
ATOM 569 C C . VAL A 1 79 ? 1.573 -12.999 -6.945 1.00 94.19 79 VAL A C 1
ATOM 571 O O . VAL A 1 79 ? 2.036 -13.946 -6.310 1.00 94.19 79 VAL A O 1
ATOM 574 N N . TYR A 1 80 ? 0.435 -12.399 -6.598 1.00 95.12 80 TYR A N 1
ATOM 575 C CA . TYR A 1 80 ? -0.342 -12.720 -5.397 1.00 95.12 80 TYR A CA 1
ATOM 576 C C . TYR A 1 80 ? -1.576 -13.554 -5.772 1.00 95.12 80 TYR A C 1
ATOM 578 O O . TYR A 1 80 ? -2.545 -13.050 -6.341 1.00 95.12 80 TYR A O 1
ATOM 586 N N . LYS A 1 81 ? -1.533 -14.865 -5.503 1.00 95.62 81 LYS A N 1
ATOM 587 C CA . LYS A 1 81 ? -2.609 -15.816 -5.849 1.00 95.62 81 LYS A CA 1
ATOM 588 C C . LYS A 1 81 ? -3.528 -16.052 -4.661 1.00 95.62 81 LYS A C 1
ATOM 590 O O . LYS A 1 81 ? -3.376 -17.031 -3.936 1.00 95.62 81 LYS A O 1
ATOM 595 N N . GLU A 1 82 ? -4.490 -15.164 -4.478 1.00 96.44 82 GLU A N 1
ATOM 596 C CA . GLU A 1 82 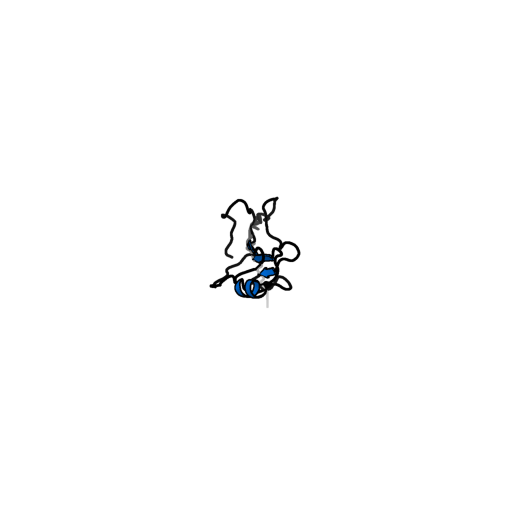? -5.352 -15.185 -3.300 1.00 96.44 82 GLU A CA 1
ATOM 597 C C . GLU A 1 82 ? -6.715 -14.532 -3.557 1.00 96.44 82 GLU A C 1
ATOM 599 O O . GLU A 1 82 ? -6.951 -13.894 -4.582 1.00 96.44 82 GLU A O 1
ATOM 604 N N . GLN A 1 83 ? -7.629 -14.727 -2.608 1.00 97.25 83 GLN A N 1
ATOM 605 C CA . GLN A 1 83 ? -8.899 -14.021 -2.525 1.00 97.25 83 GLN A CA 1
ATOM 606 C C . GLN A 1 83 ? -9.017 -13.431 -1.122 1.00 97.25 83 GLN A C 1
ATOM 608 O O . GLN A 1 83 ? -8.920 -14.162 -0.140 1.00 97.25 83 GLN A O 1
ATOM 613 N N . MET A 1 84 ? -9.307 -12.136 -1.034 1.00 94.56 84 MET A N 1
ATOM 614 C CA . MET A 1 84 ? -9.481 -11.435 0.236 1.00 94.56 84 MET A CA 1
ATOM 615 C C . MET A 1 84 ? -10.768 -10.614 0.269 1.00 94.56 84 MET A C 1
ATOM 617 O O . MET A 1 84 ? -11.410 -10.355 -0.753 1.00 94.56 84 MET A O 1
ATOM 621 N N . ARG A 1 85 ? -11.144 -10.185 1.476 1.00 94.88 85 ARG A N 1
ATOM 622 C CA . ARG A 1 85 ? -12.167 -9.161 1.698 1.00 94.88 85 ARG A CA 1
ATOM 623 C C . ARG A 1 85 ? -11.552 -8.022 2.487 1.00 94.88 85 ARG A C 1
ATOM 625 O O . ARG A 1 85 ? -10.951 -8.257 3.527 1.00 94.88 85 ARG A O 1
ATOM 632 N N . VAL A 1 86 ? -11.772 -6.802 2.020 1.00 97.12 86 VAL A N 1
ATOM 633 C CA . VAL A 1 86 ? -11.488 -5.610 2.817 1.00 97.12 86 VAL A CA 1
ATOM 634 C C . VAL A 1 86 ? -12.617 -5.466 3.846 1.00 97.12 86 VAL A C 1
ATOM 636 O O . VAL A 1 86 ? -13.788 -5.495 3.446 1.00 97.12 86 VAL A O 1
ATOM 639 N N . PRO A 1 87 ? -12.315 -5.371 5.155 1.00 96.81 87 PRO A N 1
ATOM 640 C CA . PRO A 1 87 ? -13.337 -5.146 6.169 1.00 96.81 87 PRO A CA 1
ATOM 641 C C . PRO A 1 87 ? -13.973 -3.760 5.999 1.00 96.81 87 PRO A C 1
ATOM 643 O O . PRO A 1 87 ? -13.504 -2.920 5.233 1.00 96.81 87 PRO A O 1
ATOM 646 N N . VAL A 1 88 ? -15.054 -3.497 6.732 1.00 98.00 88 VAL A N 1
ATOM 647 C CA . VAL A 1 88 ? -15.571 -2.128 6.836 1.00 98.00 88 VAL A CA 1
ATOM 648 C C . VAL A 1 88 ? -14.575 -1.308 7.656 1.00 98.00 88 VAL A C 1
ATOM 650 O O . VAL A 1 88 ? -14.257 -1.686 8.781 1.00 98.00 88 VAL A O 1
ATOM 653 N N . LEU A 1 89 ? -14.095 -0.203 7.090 1.00 98.44 89 LEU A N 1
ATOM 654 C CA . LEU A 1 89 ? -13.123 0.697 7.712 1.00 98.44 89 LEU A CA 1
ATOM 655 C C . LEU A 1 89 ? -13.795 2.021 8.079 1.00 98.44 89 LEU A C 1
ATOM 657 O O . LEU A 1 89 ? -14.639 2.517 7.330 1.00 98.44 89 LEU A O 1
ATOM 661 N N . ALA A 1 90 ? -13.407 2.603 9.217 1.00 98.56 90 ALA A N 1
ATOM 662 C CA . ALA A 1 90 ? -13.854 3.942 9.602 1.00 98.56 90 ALA A CA 1
ATOM 663 C C . ALA A 1 90 ? -13.192 5.056 8.761 1.00 98.56 90 ALA A C 1
ATOM 665 O O . ALA A 1 90 ? -13.782 6.123 8.582 1.00 98.56 90 ALA A O 1
ATOM 666 N N . GLY A 1 91 ? -11.988 4.805 8.238 1.00 98.25 91 GLY A N 1
ATOM 667 C CA . GLY A 1 91 ? -11.204 5.711 7.397 1.00 98.25 91 GLY A CA 1
ATOM 668 C C . GLY A 1 91 ? -11.020 5.214 5.960 1.00 98.25 91 GLY A C 1
ATOM 669 O O . GLY A 1 91 ? -11.466 4.132 5.578 1.00 98.25 91 GLY A O 1
ATOM 670 N N . ALA A 1 92 ? -10.345 6.024 5.141 1.00 98.38 92 ALA A N 1
ATOM 671 C CA . ALA A 1 92 ? -10.054 5.680 3.751 1.00 98.38 92 ALA A CA 1
ATOM 672 C C . ALA A 1 92 ? -8.907 4.661 3.640 1.00 98.38 92 ALA A C 1
ATOM 674 O O . ALA A 1 92 ? -7.892 4.779 4.328 1.00 98.38 92 ALA A O 1
ATOM 675 N N . LEU A 1 93 ? -9.032 3.724 2.699 1.00 98.62 93 LEU A N 1
ATOM 676 C CA . LEU A 1 93 ? -7.953 2.823 2.297 1.00 98.62 93 LEU A CA 1
ATOM 677 C C . LEU A 1 93 ? -7.417 3.221 0.922 1.00 98.62 93 LEU A C 1
ATOM 679 O O . LEU A 1 93 ? -8.184 3.384 -0.026 1.00 98.62 93 LEU A O 1
ATOM 683 N N . VAL A 1 94 ? -6.094 3.316 0.812 1.00 98.56 94 VAL A N 1
ATOM 684 C CA . VAL A 1 94 ? -5.371 3.334 -0.461 1.00 98.56 94 VAL A CA 1
ATOM 685 C C . VAL A 1 94 ? -4.688 1.985 -0.639 1.00 98.56 94 VAL A C 1
ATOM 687 O O . VAL A 1 94 ? -3.887 1.584 0.201 1.00 98.56 94 VAL A O 1
ATOM 690 N N . LEU A 1 95 ? -4.987 1.304 -1.741 1.00 97.81 95 LEU A N 1
ATOM 691 C CA . LEU A 1 95 ? -4.252 0.127 -2.191 1.00 97.81 95 LEU A CA 1
ATOM 692 C C . LEU A 1 95 ? -3.454 0.525 -3.433 1.00 97.81 95 LEU A C 1
ATOM 694 O O . LEU A 1 95 ? -4.046 0.835 -4.465 1.00 97.81 95 LEU A O 1
ATOM 698 N N . GLN A 1 96 ? -2.129 0.567 -3.312 1.00 96.88 96 GLN A N 1
ATOM 699 C CA . GLN A 1 96 ? -1.224 1.038 -4.359 1.00 96.88 96 GLN A CA 1
ATOM 700 C C . GLN A 1 96 ? -0.263 -0.080 -4.757 1.00 96.88 96 GLN A C 1
ATOM 702 O O . GLN A 1 96 ? 0.471 -0.580 -3.912 1.00 96.88 96 GLN A O 1
ATOM 707 N N . GLY A 1 97 ? -0.237 -0.440 -6.039 1.00 96.19 97 GLY A N 1
ATOM 708 C CA . GLY A 1 97 ? 0.786 -1.328 -6.594 1.00 96.19 97 GLY A CA 1
ATOM 709 C C . GLY A 1 97 ? 2.046 -0.571 -7.012 1.00 96.19 97 GLY A C 1
ATOM 710 O O . GLY A 1 97 ? 1.985 0.628 -7.313 1.00 96.19 97 GLY A O 1
ATOM 711 N N . SER A 1 98 ? 3.170 -1.282 -7.046 1.00 95.25 98 SER A N 1
ATOM 712 C CA . SER A 1 98 ? 4.398 -0.789 -7.662 1.00 95.25 98 SER A CA 1
ATOM 713 C C . SER A 1 98 ? 4.239 -0.687 -9.184 1.00 95.25 98 SER A C 1
ATOM 715 O O . SER A 1 98 ? 3.725 -1.616 -9.803 1.00 95.25 98 SER A O 1
ATOM 717 N N . THR A 1 99 ? 4.638 0.437 -9.783 1.00 94.88 99 THR A N 1
ATOM 718 C CA . THR A 1 99 ? 4.545 0.673 -11.238 1.00 94.88 99 THR A CA 1
ATOM 719 C C . THR A 1 99 ? 5.522 1.756 -11.704 1.00 94.88 99 THR A C 1
ATOM 721 O O . THR A 1 99 ? 5.872 2.658 -10.932 1.00 94.88 99 THR A O 1
ATOM 724 N N . CYS A 1 100 ? 5.948 1.697 -12.969 1.00 93.94 100 CYS A N 1
ATOM 725 C CA . CYS A 1 100 ? 6.815 2.707 -13.584 1.00 93.94 100 CYS A CA 1
ATOM 726 C C . CYS A 1 100 ? 6.059 3.949 -14.064 1.00 93.94 100 CYS A C 1
ATOM 728 O O . CYS A 1 100 ? 6.623 5.045 -14.036 1.00 93.94 100 CYS A O 1
ATOM 730 N N . ASP A 1 101 ? 4.774 3.821 -14.397 1.00 94.19 101 ASP A N 1
ATOM 731 C CA . ASP A 1 101 ? 3.922 4.947 -14.762 1.00 94.19 101 ASP A CA 1
ATOM 732 C C . ASP A 1 101 ? 2.503 4.772 -14.217 1.00 94.19 101 ASP A C 1
ATOM 734 O O . ASP A 1 101 ? 1.653 4.109 -14.805 1.00 94.19 101 ASP A O 1
ATOM 738 N N . ALA A 1 102 ? 2.202 5.460 -13.115 1.00 95.06 102 ALA A N 1
ATOM 739 C CA . ALA A 1 102 ? 0.868 5.460 -12.517 1.00 95.06 102 ALA A CA 1
ATOM 740 C C . ALA A 1 102 ? -0.233 6.096 -13.397 1.00 95.06 102 ALA A C 1
ATOM 742 O O . ALA A 1 102 ? -1.391 6.141 -12.976 1.00 95.06 102 ALA A O 1
ATOM 743 N N . MET A 1 103 ? 0.096 6.617 -14.585 1.00 95.62 103 MET A N 1
ATOM 744 C CA . MET A 1 103 ? -0.878 7.134 -15.553 1.00 95.62 103 MET A CA 1
ATOM 745 C C . MET A 1 103 ? -1.396 6.067 -16.527 1.00 95.62 103 MET A C 1
ATOM 747 O O . MET A 1 103 ? -2.362 6.333 -17.246 1.00 95.62 103 MET A O 1
ATOM 751 N N . SER A 1 104 ? -0.789 4.877 -16.546 1.00 93.62 104 SER A N 1
ATOM 752 C CA . SER A 1 104 ? -1.166 3.749 -17.401 1.00 93.62 104 SER A CA 1
ATOM 753 C C . SER A 1 104 ? -1.285 2.461 -16.582 1.00 93.62 104 SER A C 1
ATOM 755 O O . SER A 1 104 ? -0.833 2.376 -15.445 1.00 93.62 104 SER A O 1
ATOM 757 N N . TYR A 1 105 ? -1.930 1.446 -17.154 1.00 93.44 105 TYR A N 1
ATOM 758 C CA . TYR A 1 105 ? -1.951 0.091 -16.593 1.00 93.44 105 TYR A CA 1
ATOM 759 C C . TYR A 1 105 ? -0.913 -0.831 -17.245 1.00 93.44 105 TYR A C 1
ATOM 761 O O . TYR A 1 105 ? -0.804 -1.983 -16.839 1.00 93.44 105 TYR A O 1
ATOM 769 N N . GLU A 1 106 ? -0.218 -0.363 -18.284 1.00 91.19 106 GLU A N 1
ATOM 770 C CA . GLU A 1 106 ? 0.703 -1.177 -19.087 1.00 91.19 106 GLU A CA 1
ATOM 771 C C . GLU A 1 106 ? 1.898 -1.673 -18.268 1.00 91.19 106 GLU A C 1
ATOM 773 O O . GLU A 1 106 ? 2.282 -2.826 -18.418 1.00 91.19 106 GLU A O 1
ATOM 778 N N . ASP A 1 107 ? 2.382 -0.854 -17.331 1.00 90.38 107 ASP A N 1
ATOM 779 C CA . ASP A 1 107 ? 3.506 -1.181 -16.443 1.00 90.38 107 ASP A CA 1
ATOM 780 C C . ASP A 1 107 ? 3.049 -1.817 -15.114 1.00 90.38 107 ASP A C 1
ATOM 782 O O . ASP A 1 107 ? 3.756 -1.760 -14.103 1.00 90.38 107 ASP A O 1
ATOM 786 N N . ASN A 1 108 ? 1.829 -2.363 -15.060 1.00 91.69 108 ASN A N 1
ATOM 787 C CA . ASN A 1 108 ? 1.399 -3.183 -13.929 1.00 91.69 108 ASN A CA 1
ATOM 788 C C . ASN A 1 108 ? 1.895 -4.611 -14.146 1.00 91.69 108 ASN A C 1
ATOM 790 O O . ASN A 1 108 ? 1.295 -5.383 -14.894 1.00 91.69 108 ASN A O 1
ATOM 794 N N . GLU A 1 109 ? 2.982 -4.960 -13.467 1.00 77.19 109 GLU A N 1
ATOM 795 C CA . GLU A 1 109 ? 3.701 -6.200 -13.734 1.00 77.19 109 GLU A CA 1
ATOM 796 C C . GLU A 1 109 ? 3.330 -7.342 -12.786 1.00 77.19 109 GLU A C 1
ATOM 798 O O . GLU A 1 109 ? 3.169 -7.181 -11.573 1.00 77.19 109 GLU A O 1
ATOM 803 N N . ALA A 1 110 ? 3.270 -8.533 -13.372 1.00 68.69 110 ALA A N 1
ATOM 804 C CA . ALA A 1 110 ? 3.209 -9.812 -12.687 1.00 68.69 110 ALA A CA 1
ATOM 805 C C . ALA A 1 110 ? 4.528 -10.543 -12.975 1.00 68.69 110 ALA A C 1
ATOM 807 O O . ALA A 1 110 ? 4.674 -11.123 -14.050 1.00 68.69 110 ALA A O 1
ATOM 808 N N . GLN A 1 111 ? 5.490 -10.480 -12.048 1.00 56.25 111 GLN A N 1
ATOM 809 C CA . GLN A 1 111 ? 6.772 -11.196 -12.161 1.00 56.25 111 GLN A CA 1
ATOM 810 C C . GLN A 1 111 ? 6.695 -12.632 -11.638 1.00 56.25 111 GLN A C 1
ATOM 812 O O . GLN A 1 111 ? 6.084 -12.845 -10.564 1.00 56.25 111 GLN A O 1
#

pLDDT: mean 85.4, std 18.83, range [37.28, 98.81]

Sequence (111 aa):
MIRSSIRAFVLPLVALAGLVTATEDTCGGPNARIEPPLGAIVVNSTGDYDGSYLTVSEGVESLDVATTEKQTIFVMLGVYKEQMRVPVLAGALVLQGSTCDAMSYEDNEAQ

Radius of gyration: 26.31 Å; chains: 1; bounding box: 83×57×47 Å

Foldseek 3Di:
DDDDDDDDDDDPPPPPDDPPPPPPPPLDDPQFDQDDDPQAAEEDCVCPDPNHHNAVQVSLVPDDQEDQDEYEYEYHAEDHDDDHDRDRHNHHYHYHYGASGNVDCPRRDHD

InterPro domains:
  IPR011050 Pectin lyase fold/virulence factor [SSF51126] (40-102)
  IPR012334 Pectin lyase fold [G3DSA:2.160.20.10] (31-111)

Secondary structure (DSSP, 8-state):
----------------------------STT-B-SPPTTPEEE-TT--STT-BSSHHHHHHTS-SS--S-EEEEE-SS-------PPP-SS-EEEEE-BS-TT-STT----

Organism: NCBI:txid129364